Protein AF-A0A6P0MJL7-F1 (afdb_monomer)

Secondary structure (DSSP, 8-state):
--GGGGTHHHHHHHHHH----B--SSSTTTT--B-HHHHIIIIIHHHHHTT--HHHHHHHT---SSHHHHHHHHHHHHHHHTT-HHHHHHHHHHS-SSHHHHHHHHHHHHHHHH-GGGS-HHHHTT----SSSS-TTHHHHHHHHHHHHH-

Foldseek 3Di:
DDPCVLCVVVLVVQVVVDDAWDAQPDAQGRVDIGGLSVLLVPLLVVCVVVVHQLLRSLRNRQLADDDNNQVSSLSSLCSVPLVALVSSLVCLQPRGDNSVVNSVSNNVSSCVVPNPVRPPVVVVVVDQCDPDDPDGCPNVVVVVVVVVVPD

Structure (mmCIF, N/CA/C/O backbone):
data_AF-A0A6P0MJL7-F1
#
_entry.id   AF-A0A6P0MJL7-F1
#
loop_
_atom_site.group_PDB
_atom_site.id
_atom_site.type_symbol
_atom_site.label_atom_id
_atom_site.label_alt_id
_atom_site.label_comp_id
_atom_site.label_asym_id
_atom_site.label_entity_id
_atom_site.label_seq_id
_atom_site.pdbx_PDB_ins_code
_atom_site.Cartn_x
_atom_site.Cartn_y
_atom_site.Cartn_z
_atom_site.occupancy
_atom_site.B_iso_or_equiv
_atom_site.auth_seq_id
_atom_site.auth_comp_id
_atom_site.auth_asym_id
_atom_site.auth_atom_id
_atom_site.pdbx_PDB_model_num
ATOM 1 N N . MET A 1 1 ? 1.215 -19.809 8.909 1.00 47.00 1 MET A N 1
ATOM 2 C CA . MET A 1 1 ? 1.990 -18.592 9.209 1.00 47.00 1 MET A CA 1
ATOM 3 C C . MET A 1 1 ? 1.073 -17.719 10.040 1.00 47.00 1 MET A C 1
ATOM 5 O O . MET A 1 1 ? -0.082 -17.581 9.652 1.00 47.00 1 MET A O 1
ATOM 9 N N . ASP A 1 2 ? 1.505 -17.300 11.224 1.00 54.25 2 ASP A N 1
ATOM 10 C CA . ASP A 1 2 ? 0.685 -16.464 12.104 1.00 54.25 2 ASP A CA 1
ATOM 11 C C . ASP A 1 2 ? 0.497 -15.082 11.453 1.00 54.25 2 ASP A C 1
ATOM 13 O O . ASP A 1 2 ? 1.439 -14.535 10.881 1.00 54.25 2 ASP A O 1
ATOM 17 N N . ILE A 1 3 ? -0.717 -14.527 11.514 1.00 56.31 3 ILE A N 1
ATOM 18 C CA . ILE A 1 3 ? -1.054 -13.203 10.954 1.00 56.31 3 ILE A CA 1
ATOM 19 C C . ILE A 1 3 ? -0.141 -12.127 11.548 1.00 56.31 3 ILE A C 1
ATOM 21 O O . ILE A 1 3 ? 0.190 -11.153 10.870 1.00 56.31 3 ILE A O 1
ATOM 25 N N . SER A 1 4 ? 0.298 -12.338 12.793 1.00 54.41 4 SER A N 1
ATOM 26 C CA . SER A 1 4 ? 1.218 -11.452 13.495 1.00 54.41 4 SER A CA 1
ATOM 27 C C . SER A 1 4 ? 2.540 -11.247 12.743 1.00 54.41 4 SER A C 1
ATOM 29 O O . SER A 1 4 ? 3.054 -10.133 12.747 1.00 54.41 4 SER A O 1
ATOM 31 N N . GLU A 1 5 ? 3.064 -12.244 12.018 1.00 64.19 5 GLU A N 1
ATOM 32 C CA . GLU A 1 5 ? 4.369 -12.140 11.349 1.00 64.19 5 GLU A CA 1
ATOM 33 C C . GLU A 1 5 ? 4.347 -11.245 10.099 1.00 64.19 5 GLU A C 1
ATOM 35 O O . GLU A 1 5 ? 5.377 -10.685 9.728 1.00 64.19 5 GLU A O 1
ATOM 40 N N . HIS A 1 6 ? 3.192 -11.062 9.452 1.00 67.31 6 HIS A N 1
ATOM 41 C CA . HIS A 1 6 ? 3.112 -10.419 8.131 1.00 67.31 6 HIS A CA 1
ATOM 42 C C . HIS A 1 6 ? 3.389 -8.907 8.132 1.00 67.31 6 HIS A C 1
ATOM 44 O O . HIS A 1 6 ? 3.780 -8.350 7.109 1.00 67.31 6 HIS A O 1
ATOM 50 N N . TYR A 1 7 ? 3.205 -8.238 9.268 1.00 71.38 7 TYR A N 1
ATOM 51 C CA . TYR A 1 7 ? 3.500 -6.810 9.447 1.00 71.38 7 TYR A CA 1
ATOM 52 C C . TYR A 1 7 ? 4.049 -6.516 10.854 1.00 71.38 7 TYR A C 1
ATOM 54 O O . TYR A 1 7 ? 4.139 -5.351 11.243 1.00 71.38 7 TYR A O 1
ATOM 62 N N . ALA A 1 8 ? 4.477 -7.546 11.602 1.00 77.12 8 ALA A N 1
ATOM 63 C CA . ALA A 1 8 ? 5.145 -7.400 12.901 1.00 77.12 8 ALA A CA 1
ATOM 64 C C . ALA A 1 8 ? 6.287 -6.385 12.839 1.00 77.12 8 ALA A C 1
ATOM 66 O O . ALA A 1 8 ? 6.384 -5.520 13.703 1.00 77.12 8 ALA A O 1
ATOM 67 N N . MET A 1 9 ? 7.116 -6.451 11.792 1.00 83.88 9 MET A N 1
ATOM 68 C CA . MET A 1 9 ? 8.236 -5.526 11.623 1.00 83.88 9 MET A CA 1
ATOM 69 C C . MET A 1 9 ? 7.767 -4.072 11.497 1.00 83.88 9 MET A C 1
ATOM 71 O O . MET A 1 9 ? 8.332 -3.189 12.138 1.00 83.88 9 MET A O 1
ATOM 75 N N . TYR A 1 10 ? 6.701 -3.826 10.725 1.00 87.88 10 TYR A N 1
ATOM 76 C CA . TYR A 1 10 ? 6.114 -2.492 10.609 1.0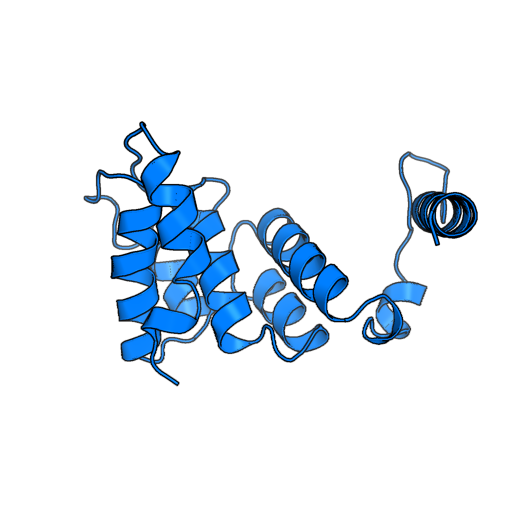0 87.88 10 TYR A CA 1
ATOM 77 C C . TYR A 1 10 ? 5.638 -1.986 11.976 1.00 87.88 10 TYR A C 1
ATOM 79 O O . TYR A 1 10 ? 5.972 -0.869 12.355 1.00 87.88 10 TYR A O 1
ATOM 87 N N . ILE A 1 11 ? 4.919 -2.814 12.743 1.00 88.38 11 ILE A N 1
ATOM 88 C CA . ILE A 1 11 ? 4.416 -2.428 14.069 1.00 88.38 11 ILE A CA 1
ATOM 89 C C . ILE A 1 11 ? 5.555 -2.142 15.037 1.00 88.38 11 ILE A C 1
ATOM 91 O O . ILE A 1 11 ? 5.510 -1.120 15.716 1.00 88.38 11 ILE A O 1
ATOM 95 N N . THR A 1 12 ? 6.563 -3.012 15.100 1.00 88.81 12 THR A N 1
ATOM 96 C CA . THR A 1 12 ? 7.708 -2.839 15.999 1.00 88.81 12 THR A CA 1
ATOM 97 C C . THR A 1 12 ? 8.416 -1.515 15.729 1.00 88.81 12 THR A C 1
ATOM 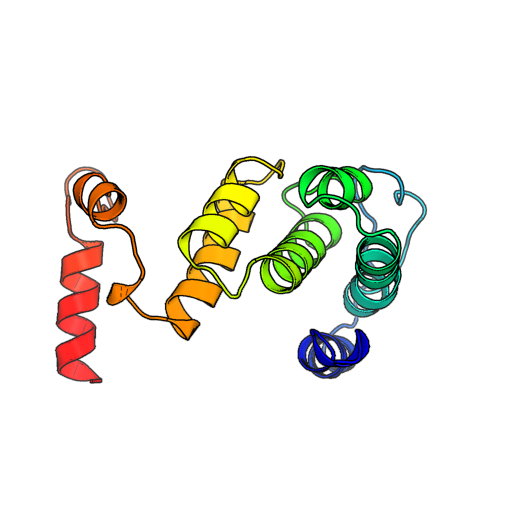99 O O . THR A 1 12 ? 8.623 -0.744 16.658 1.00 88.81 12 THR A O 1
ATOM 102 N N . VAL A 1 13 ? 8.707 -1.207 14.461 1.00 89.25 13 VAL A N 1
ATOM 103 C CA . VAL A 1 13 ? 9.406 0.032 14.090 1.00 89.25 13 VAL A CA 1
ATOM 104 C C . VAL A 1 13 ? 8.510 1.260 14.275 1.00 89.25 13 VAL A C 1
ATOM 106 O O . VAL A 1 13 ? 8.917 2.237 14.900 1.00 89.25 13 VAL A O 1
ATOM 109 N N . ALA A 1 14 ? 7.278 1.233 13.762 1.00 91.38 14 ALA A N 1
ATOM 110 C CA . ALA A 1 14 ? 6.386 2.391 13.803 1.00 91.38 14 ALA A CA 1
ATOM 111 C C . ALA A 1 14 ? 5.994 2.765 15.238 1.00 91.38 14 ALA A C 1
ATOM 113 O O . ALA A 1 14 ? 5.944 3.946 15.570 1.00 91.38 14 ALA A O 1
ATOM 114 N N . LYS A 1 15 ? 5.776 1.775 16.110 1.00 91.94 15 LYS A N 1
ATOM 115 C CA . LYS A 1 15 ? 5.399 2.006 17.509 1.00 91.94 15 LYS A CA 1
ATOM 116 C C . LYS A 1 15 ? 6.447 2.791 18.297 1.00 91.94 15 LYS A C 1
ATOM 118 O O . LYS A 1 15 ? 6.073 3.541 19.192 1.00 91.94 15 LYS A O 1
ATOM 123 N N . GLU A 1 16 ? 7.728 2.614 17.991 1.00 91.50 16 GLU A N 1
ATOM 124 C CA . GLU A 1 16 ? 8.816 3.327 18.671 1.00 91.50 16 GLU A CA 1
ATOM 125 C C . GLU A 1 16 ? 8.999 4.760 18.157 1.00 91.50 16 GLU A C 1
ATOM 127 O O . GLU A 1 16 ? 9.467 5.625 18.895 1.00 91.50 16 GLU A O 1
ATOM 132 N N . LEU A 1 17 ? 8.620 5.019 16.903 1.00 90.69 17 LEU A N 1
ATOM 133 C CA . LEU A 1 17 ? 8.850 6.300 16.230 1.00 90.69 17 LEU A CA 1
ATOM 134 C C . LEU A 1 17 ? 7.636 7.235 16.269 1.00 90.69 17 LEU A C 1
ATOM 136 O O . LEU A 1 17 ? 7.785 8.452 16.160 1.00 90.69 17 LEU A O 1
ATOM 140 N N . GLU A 1 18 ? 6.430 6.684 16.371 1.00 92.44 18 GLU A N 1
ATOM 141 C CA . GLU A 1 18 ? 5.196 7.438 16.201 1.00 92.44 18 GLU A CA 1
ATOM 142 C C . GLU A 1 18 ? 4.743 8.126 17.497 1.00 92.44 18 GLU A C 1
ATOM 144 O O . GLU A 1 18 ? 4.429 7.480 18.495 1.00 92.44 18 GLU A O 1
ATOM 149 N N . THR A 1 19 ? 4.656 9.458 17.460 1.00 89.50 19 THR A N 1
ATOM 150 C CA . THR A 1 19 ? 4.300 10.299 18.618 1.00 89.50 19 THR A CA 1
ATOM 151 C C . THR A 1 19 ? 2.963 11.028 18.479 1.00 89.50 19 THR A C 1
ATOM 153 O O . THR A 1 19 ? 2.476 11.607 19.449 1.00 89.50 19 THR A O 1
ATOM 156 N N . ASN A 1 20 ? 2.361 11.013 17.288 1.00 91.94 20 ASN A N 1
ATOM 157 C CA . ASN A 1 20 ? 1.160 11.781 16.968 1.00 91.94 20 ASN A CA 1
ATOM 158 C C . ASN A 1 20 ? -0.117 10.936 17.048 1.00 91.94 20 ASN A C 1
ATOM 160 O O . ASN A 1 20 ? -0.087 9.707 16.988 1.00 91.94 20 ASN A O 1
ATOM 164 N N . LEU A 1 21 ? -1.253 11.630 17.137 1.00 94.06 21 LEU A N 1
ATOM 165 C CA . LEU A 1 21 ? -2.586 11.046 17.027 1.00 94.06 21 LEU A CA 1
ATOM 166 C C . LEU A 1 21 ? -3.223 11.479 15.708 1.00 94.06 21 LEU A C 1
ATOM 168 O O . LEU A 1 21 ? -3.124 12.639 15.305 1.00 94.06 21 LEU A O 1
ATOM 172 N N . TYR A 1 22 ? -3.892 10.537 15.058 1.00 94.56 22 TYR A N 1
ATOM 173 C CA . TYR A 1 22 ? -4.498 10.712 13.747 1.00 94.56 22 TYR A CA 1
ATOM 174 C C . TYR A 1 22 ? -5.966 10.291 13.791 1.00 94.56 22 TYR A C 1
ATOM 176 O O . TYR A 1 22 ? -6.360 9.465 14.619 1.00 94.56 22 TYR A O 1
ATOM 184 N N . ARG A 1 23 ? -6.769 10.843 12.876 1.00 94.69 23 ARG A N 1
ATOM 185 C CA . ARG A 1 23 ? -8.188 10.504 12.706 1.00 94.69 23 ARG A CA 1
ATOM 186 C C . ARG A 1 23 ? -8.489 10.270 11.222 1.00 94.69 23 ARG A C 1
ATOM 188 O O . ARG A 1 23 ? -8.135 11.140 10.422 1.00 94.69 23 ARG A O 1
ATOM 195 N N . PRO A 1 24 ? -9.089 9.132 10.821 1.00 92.50 24 PRO A N 1
ATOM 196 C CA . PRO A 1 24 ? -9.478 8.905 9.431 1.00 92.50 24 PRO A CA 1
ATOM 197 C C . PRO A 1 24 ? -10.470 9.973 8.973 1.00 92.50 24 PRO A C 1
ATOM 199 O O . PRO A 1 24 ? -11.307 10.421 9.757 1.00 92.50 24 PRO A O 1
ATOM 202 N N . ARG A 1 25 ? -10.412 10.371 7.700 1.00 94.94 25 ARG A N 1
ATOM 203 C CA . ARG A 1 25 ? -11.313 11.404 7.159 1.00 94.94 25 ARG A CA 1
ATOM 204 C C . ARG A 1 25 ? -12.569 10.812 6.520 1.00 94.94 25 ARG A C 1
ATOM 206 O O . ARG A 1 25 ? -13.448 11.560 6.104 1.00 94.94 25 ARG A O 1
ATOM 213 N N . GLY A 1 26 ? -12.658 9.487 6.433 1.00 93.81 26 GLY A N 1
ATOM 214 C CA . GLY A 1 26 ? -13.809 8.770 5.900 1.00 93.81 26 GLY A CA 1
ATOM 215 C C . GLY A 1 26 ? -13.769 7.278 6.220 1.00 93.81 26 GLY A C 1
ATOM 216 O O . GLY A 1 26 ? -12.897 6.804 6.951 1.00 93.81 26 GLY A O 1
ATOM 217 N N . GLY A 1 27 ? -14.700 6.537 5.617 1.00 95.00 27 GLY A N 1
ATOM 218 C CA . GLY A 1 27 ? -14.883 5.109 5.875 1.00 95.00 27 GLY A CA 1
ATOM 219 C C . GLY A 1 27 ? -15.653 4.853 7.171 1.00 95.00 27 GLY A C 1
ATOM 220 O O . GLY A 1 27 ? -16.316 5.740 7.703 1.00 95.00 27 GLY A O 1
ATOM 221 N N . ASP A 1 28 ? -15.542 3.636 7.686 1.00 97.50 28 ASP A N 1
ATOM 222 C CA . ASP A 1 28 ? -16.318 3.141 8.825 1.00 97.50 28 ASP A CA 1
ATOM 223 C C . ASP A 1 28 ? -15.686 3.499 10.182 1.00 97.50 28 ASP A C 1
ATOM 225 O O . ASP A 1 28 ? -16.271 3.259 11.238 1.00 97.50 28 ASP A O 1
ATOM 229 N N . PHE A 1 29 ? -14.464 4.042 10.178 1.00 96.25 29 PHE A N 1
ATOM 230 C CA . PHE A 1 29 ? -13.650 4.248 11.380 1.00 96.25 29 PHE A CA 1
ATOM 231 C C . PHE A 1 29 ? -13.403 5.726 11.711 1.00 96.25 29 PHE A C 1
ATOM 233 O O . PHE A 1 29 ? -12.387 6.045 12.324 1.00 96.25 2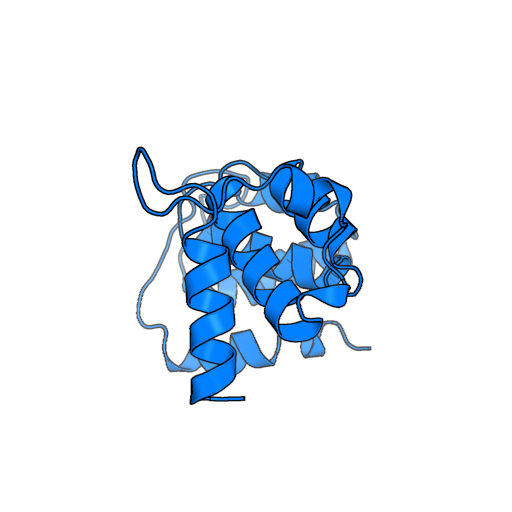9 PHE A O 1
ATOM 240 N N . THR A 1 30 ? -14.308 6.635 11.340 1.00 94.75 30 THR A N 1
ATOM 241 C CA . THR A 1 30 ? -14.169 8.087 11.598 1.00 94.75 30 THR A CA 1
ATOM 242 C C . THR A 1 30 ? -14.072 8.445 13.082 1.00 94.75 30 THR A C 1
ATOM 244 O O . THR A 1 30 ? -13.484 9.463 13.431 1.00 94.75 30 THR A O 1
ATOM 247 N N . GLU A 1 31 ? -14.592 7.585 13.960 1.00 95.94 31 GLU A N 1
ATOM 248 C CA . GLU A 1 31 ? -14.509 7.742 15.419 1.00 95.94 31 GLU A CA 1
ATOM 249 C C . GLU A 1 31 ? -13.150 7.326 16.004 1.00 95.94 31 GLU A C 1
ATOM 251 O O . GLU A 1 31 ? -12.908 7.480 17.201 1.00 95.94 31 GLU A O 1
ATOM 256 N N . TYR A 1 32 ? -12.255 6.755 15.193 1.00 97.06 32 TYR A N 1
ATOM 257 C CA . TYR A 1 32 ? -10.924 6.388 15.652 1.00 97.06 32 TYR A CA 1
ATOM 258 C C . TYR A 1 32 ? -10.058 7.628 15.890 1.00 97.06 32 TYR A C 1
ATOM 260 O O . TYR A 1 32 ? -9.934 8.494 15.025 1.00 97.06 32 TYR A O 1
ATOM 268 N N . GLU A 1 33 ? -9.362 7.636 17.023 1.00 96.75 33 GLU A N 1
ATOM 269 C CA . GLU A 1 33 ? -8.261 8.547 17.306 1.00 96.75 33 GLU A CA 1
ATOM 270 C C . GLU A 1 33 ? -7.098 7.766 17.914 1.00 96.75 33 GLU A C 1
ATOM 272 O O . GLU A 1 33 ? -7.251 7.061 18.916 1.00 96.75 33 GLU A O 1
ATOM 277 N N . GLY A 1 34 ? -5.926 7.863 17.294 1.00 96.38 34 GLY A N 1
ATOM 278 C CA . GLY A 1 34 ? -4.773 7.096 17.740 1.00 96.38 34 GLY A CA 1
ATOM 279 C C . GLY A 1 34 ? -3.618 7.072 16.746 1.00 96.38 34 GLY A C 1
ATOM 280 O O . GLY A 1 34 ? -3.698 7.694 15.685 1.00 96.38 34 GLY A O 1
ATOM 281 N N . PRO A 1 35 ? -2.539 6.358 17.094 1.00 96.50 35 PRO A N 1
ATOM 282 C CA . PRO A 1 35 ? -1.402 6.167 16.210 1.00 96.50 35 PRO A CA 1
ATOM 283 C C . PRO A 1 35 ? -1.701 5.126 15.118 1.00 96.50 35 PRO A C 1
ATOM 285 O O . PRO A 1 35 ? -2.377 4.119 15.345 1.00 96.50 35 PRO A O 1
ATOM 288 N N . ILE A 1 36 ? -1.138 5.324 13.934 1.00 95.31 36 ILE A N 1
ATOM 289 C CA . ILE A 1 36 ? -1.260 4.472 12.751 1.00 95.31 36 ILE A CA 1
ATOM 290 C C . ILE A 1 36 ? -0.847 3.043 13.056 1.00 95.31 36 ILE A C 1
ATOM 292 O O . ILE A 1 36 ? -1.552 2.132 12.628 1.00 95.31 36 ILE A O 1
ATOM 296 N N . TRP A 1 37 ? 0.233 2.809 13.812 1.00 94.94 37 TRP A N 1
ATOM 297 C CA . TRP A 1 37 ? 0.644 1.435 14.126 1.00 94.94 37 TRP A CA 1
ATOM 298 C C . TRP A 1 37 ? -0.493 0.664 14.806 1.00 94.94 37 TRP A C 1
ATOM 300 O O . TRP A 1 37 ? -0.746 -0.498 14.489 1.00 94.94 37 TRP A O 1
ATOM 310 N N . LYS A 1 38 ? -1.244 1.316 15.701 1.00 95.00 38 LYS A N 1
ATOM 311 C CA . LYS A 1 38 ? -2.368 0.687 16.394 1.00 95.00 38 LYS A CA 1
ATOM 312 C C . LYS A 1 38 ? -3.542 0.492 15.443 1.00 95.00 38 LYS A C 1
ATOM 314 O O . LYS A 1 38 ? -4.153 -0.573 15.457 1.00 95.00 38 LYS A O 1
ATOM 319 N N . PHE A 1 39 ? -3.821 1.475 14.588 1.00 96.00 39 PHE A N 1
ATOM 320 C CA . PHE A 1 39 ? -4.853 1.348 13.561 1.00 96.00 39 PHE A CA 1
ATOM 321 C C . PHE A 1 39 ? -4.575 0.180 12.607 1.00 96.00 39 PHE A C 1
ATOM 323 O O . PHE A 1 39 ? -5.450 -0.653 12.392 1.00 96.00 39 PHE A O 1
ATOM 330 N N . VAL A 1 40 ? -3.349 0.070 12.091 1.00 95.31 40 VAL A N 1
ATOM 331 C CA . VAL A 1 40 ? -2.907 -1.044 11.243 1.00 95.31 40 VAL A CA 1
ATOM 332 C C . VAL A 1 40 ? -3.041 -2.355 12.006 1.00 95.31 40 VAL A C 1
ATOM 334 O O . VAL A 1 40 ? -3.719 -3.265 11.537 1.00 95.31 40 VAL A O 1
ATOM 337 N N . SER A 1 41 ? -2.484 -2.430 13.217 1.00 94.31 41 SER A N 1
ATOM 338 C CA . SER A 1 41 ? -2.550 -3.633 14.049 1.00 94.31 41 SER A CA 1
ATOM 339 C C . SER A 1 41 ? -3.982 -4.104 14.288 1.00 94.31 41 SER A C 1
ATOM 341 O O . SER A 1 41 ? -4.259 -5.292 14.202 1.00 94.31 41 SER A O 1
ATOM 343 N N . GLU A 1 42 ? -4.932 -3.209 14.538 1.00 94.69 42 GLU A N 1
ATOM 344 C CA . GLU A 1 42 ? -6.310 -3.611 14.819 1.00 94.69 42 GLU A CA 1
ATOM 345 C C . GLU A 1 42 ? -7.119 -3.850 13.541 1.00 94.69 42 GLU A C 1
ATOM 347 O O . GLU A 1 42 ? -7.733 -4.906 13.376 1.00 94.69 42 GLU A O 1
ATOM 352 N N . LYS A 1 43 ? -7.148 -2.875 12.629 1.00 96.31 43 LYS A N 1
ATOM 353 C CA . LYS A 1 43 ? -8.083 -2.866 11.496 1.00 96.31 43 LYS A CA 1
ATOM 354 C C . LYS A 1 43 ? -7.626 -3.767 10.359 1.00 96.31 43 LYS A C 1
ATOM 356 O O . LYS A 1 43 ? -8.458 -4.475 9.792 1.00 96.31 43 LYS A O 1
ATOM 361 N N . VAL A 1 44 ? -6.325 -3.825 10.074 1.00 95.88 44 VAL A N 1
ATOM 362 C CA . VAL A 1 44 ? -5.787 -4.726 9.041 1.00 95.88 44 VAL A CA 1
ATOM 363 C C . VAL A 1 44 ? -5.910 -6.181 9.495 1.00 95.88 44 VAL A C 1
ATOM 365 O O . VAL A 1 44 ? -6.354 -7.018 8.710 1.00 95.88 44 VAL A O 1
ATOM 368 N N . THR A 1 45 ? -5.649 -6.480 10.776 1.00 94.06 45 THR A N 1
ATOM 369 C CA . THR A 1 45 ? -5.910 -7.816 11.351 1.00 94.06 45 THR A CA 1
ATOM 370 C C . THR A 1 45 ? -7.364 -8.219 11.177 1.00 94.06 45 THR A C 1
ATOM 372 O O . THR A 1 45 ? -7.649 -9.310 10.689 1.00 94.06 45 THR A O 1
ATOM 375 N N . GLN A 1 46 ? -8.296 -7.337 11.549 1.00 95.50 46 GLN A N 1
ATOM 376 C CA . GLN A 1 46 ? -9.726 -7.615 11.438 1.00 95.50 46 GLN A CA 1
ATOM 377 C C . GLN A 1 46 ? -10.144 -7.850 9.983 1.00 95.50 46 GLN A C 1
ATOM 379 O O . GLN A 1 46 ? -10.874 -8.801 9.708 1.00 95.50 46 GLN A O 1
ATOM 384 N N . ALA A 1 47 ? -9.671 -7.024 9.047 1.00 97.00 47 ALA A N 1
ATOM 385 C CA . ALA A 1 47 ? -9.942 -7.199 7.623 1.00 97.00 47 ALA A CA 1
ATOM 386 C C . ALA A 1 47 ? -9.375 -8.523 7.086 1.00 97.00 47 ALA A C 1
ATOM 388 O O . ALA A 1 47 ? -10.022 -9.203 6.288 1.00 97.00 47 ALA A O 1
ATOM 389 N N . TYR A 1 48 ? -8.183 -8.921 7.538 1.00 94.75 48 TYR A N 1
ATOM 390 C CA . TYR A 1 48 ? -7.560 -10.182 7.143 1.00 94.75 48 TYR A CA 1
ATOM 391 C C . TYR A 1 48 ? -8.314 -11.392 7.705 1.00 94.75 48 TYR A C 1
ATOM 393 O O . TYR A 1 48 ? -8.642 -12.309 6.958 1.00 94.75 48 TYR A O 1
ATOM 401 N N . GLN A 1 49 ? -8.670 -11.367 8.993 1.00 94.69 49 GLN A N 1
ATOM 402 C CA . GLN A 1 49 ? -9.448 -12.425 9.650 1.00 94.69 49 GLN A CA 1
ATOM 403 C C . GLN A 1 49 ? -10.839 -12.599 9.033 1.00 94.69 49 GLN A C 1
ATOM 405 O O . GLN A 1 49 ? -11.326 -13.719 8.911 1.00 94.69 49 GLN A O 1
ATOM 410 N N . LYS A 1 50 ? -11.472 -11.498 8.613 1.00 96.94 50 LYS A N 1
ATOM 411 C CA . LYS A 1 50 ? -12.752 -11.515 7.889 1.00 96.94 50 LYS A CA 1
ATOM 412 C C . LYS A 1 50 ? -12.609 -11.877 6.407 1.00 96.94 50 LYS A C 1
ATOM 414 O O . LYS A 1 50 ? -13.618 -11.953 5.714 1.00 96.94 50 LYS A O 1
ATOM 419 N N . VAL A 1 51 ? -11.383 -12.090 5.923 1.00 96.25 51 VAL A N 1
ATOM 420 C CA . VAL A 1 51 ? -11.072 -12.452 4.532 1.00 96.25 51 VAL A CA 1
ATOM 421 C C . VAL A 1 51 ? -11.650 -11.441 3.527 1.00 96.25 51 VAL A C 1
ATOM 423 O O . VAL A 1 51 ? -12.062 -11.803 2.427 1.00 96.25 51 VAL A O 1
ATOM 426 N N . LEU A 1 52 ? -11.672 -10.154 3.889 1.00 98.31 52 LEU A N 1
ATOM 427 C CA . LEU A 1 52 ? -12.215 -9.098 3.027 1.00 98.31 52 LEU A CA 1
ATOM 428 C C . LEU A 1 52 ? -11.448 -9.013 1.701 1.00 98.31 52 LEU A C 1
ATOM 430 O O . LEU A 1 52 ? -10.251 -9.289 1.649 1.00 98.31 52 LEU A O 1
ATOM 434 N N . SER A 1 53 ? -12.095 -8.631 0.601 1.00 98.50 53 SER A N 1
ATOM 435 C CA . SER A 1 53 ? -11.355 -8.232 -0.605 1.00 98.50 53 SER A CA 1
ATOM 436 C C . SER A 1 53 ? -10.512 -6.976 -0.329 1.00 98.50 53 SER A C 1
ATOM 438 O O . SER A 1 53 ? -10.747 -6.270 0.656 1.00 98.50 53 SER A O 1
ATOM 440 N N . VAL A 1 54 ? -9.522 -6.686 -1.185 1.00 98.56 54 VAL A N 1
ATOM 441 C CA . VAL A 1 54 ? -8.755 -5.429 -1.087 1.00 98.56 54 VAL A CA 1
ATOM 442 C C . VAL A 1 54 ? -9.707 -4.239 -1.144 1.00 98.56 54 VAL A C 1
ATOM 444 O O . VAL A 1 54 ? -9.637 -3.383 -0.272 1.00 98.56 54 VAL A O 1
ATOM 447 N N . GLU A 1 55 ? -10.653 -4.250 -2.083 1.00 98.56 55 GLU A N 1
ATOM 448 C CA . GLU A 1 55 ? -11.674 -3.210 -2.228 1.00 98.56 55 GLU A CA 1
ATOM 449 C C . GLU A 1 55 ? -12.506 -3.028 -0.950 1.00 98.56 55 GLU A C 1
ATOM 451 O O . GLU A 1 55 ? -12.667 -1.911 -0.462 1.00 98.56 55 GLU A O 1
ATOM 456 N N . GLN A 1 56 ? -13.015 -4.117 -0.364 1.00 98.62 56 GLN A N 1
ATOM 457 C CA . GLN A 1 56 ? -13.818 -4.058 0.861 1.00 98.62 56 GLN A CA 1
ATOM 458 C C . GLN A 1 56 ? -13.018 -3.484 2.035 1.00 98.62 56 GLN A C 1
ATOM 460 O O . GLN A 1 56 ? -13.510 -2.616 2.756 1.00 98.62 56 GLN A O 1
ATOM 465 N N . ALA A 1 57 ? -11.782 -3.950 2.221 1.00 98.44 57 ALA A N 1
ATOM 466 C CA . ALA A 1 57 ? -10.913 -3.471 3.286 1.00 98.44 57 ALA A CA 1
ATOM 467 C C . ALA A 1 57 ? -10.544 -1.991 3.084 1.00 98.44 57 ALA A C 1
ATOM 469 O O . ALA A 1 57 ? -10.738 -1.180 3.987 1.00 98.44 57 ALA A O 1
ATOM 470 N N . CYS A 1 58 ? -10.106 -1.618 1.880 1.00 98.31 58 CYS A N 1
ATOM 471 C CA . CYS A 1 58 ? -9.686 -0.258 1.547 1.00 98.31 58 CYS A CA 1
ATOM 472 C C . CYS A 1 58 ? -10.836 0.751 1.639 1.00 98.31 58 CYS A C 1
ATOM 474 O O . CYS A 1 58 ? -10.646 1.857 2.144 1.00 98.31 58 CYS A O 1
ATOM 476 N N . ASN A 1 59 ? -12.053 0.354 1.255 1.00 98.06 59 ASN A N 1
ATOM 477 C CA . ASN A 1 59 ? -13.242 1.182 1.443 1.00 98.06 59 ASN A CA 1
ATOM 478 C C . ASN A 1 59 ? -13.589 1.392 2.927 1.00 98.06 59 ASN A C 1
ATOM 480 O O . ASN A 1 59 ? -13.999 2.496 3.288 1.00 98.06 59 ASN A O 1
ATOM 484 N N . SER A 1 60 ? -13.362 0.397 3.797 1.00 98.19 60 SER A N 1
ATOM 485 C CA . SER A 1 60 ? -13.662 0.520 5.236 1.00 98.19 60 SER A CA 1
ATOM 486 C C . SER A 1 60 ? -12.829 1.596 5.948 1.00 98.19 60 SER A C 1
ATOM 488 O O . SER A 1 60 ? -13.292 2.191 6.916 1.00 98.19 60 SER A O 1
ATOM 490 N N . TRP A 1 61 ? -11.631 1.921 5.449 1.00 97.62 61 TRP A N 1
ATOM 491 C CA . TRP A 1 61 ? -10.804 3.044 5.921 1.00 97.62 61 TRP A CA 1
ATOM 492 C C . TRP A 1 61 ? -10.577 4.107 4.837 1.00 97.62 61 TRP A C 1
ATOM 494 O O . TRP A 1 61 ? -9.573 4.813 4.853 1.00 97.62 61 TRP A O 1
ATOM 504 N N . TYR A 1 62 ? -11.508 4.227 3.888 1.00 97.62 62 TYR A N 1
ATOM 505 C CA . TYR A 1 62 ? -11.559 5.218 2.804 1.00 97.62 62 TYR A CA 1
ATOM 506 C C . TYR A 1 62 ? -10.468 5.138 1.723 1.00 97.62 62 TYR A C 1
ATOM 508 O O . TYR A 1 62 ? -10.775 5.399 0.563 1.00 97.62 62 TYR A O 1
ATOM 516 N N . SER A 1 63 ? -9.233 4.741 2.037 1.00 97.25 63 SER A N 1
ATOM 517 C CA . SER A 1 63 ? -8.098 4.637 1.095 1.00 97.25 63 SER A CA 1
ATOM 518 C C . SER A 1 63 ? -7.792 5.914 0.293 1.00 97.25 63 SER A C 1
ATOM 520 O O . SER A 1 63 ? -7.382 5.839 -0.862 1.00 97.25 63 SER A O 1
ATOM 522 N N . GLY A 1 64 ? -8.033 7.091 0.878 1.00 96.75 64 GLY A N 1
ATOM 523 C CA . GLY A 1 64 ? -7.695 8.387 0.291 1.00 96.75 64 GLY A CA 1
ATOM 524 C C . GLY A 1 64 ? -6.272 8.858 0.622 1.00 96.75 64 GLY A C 1
ATOM 525 O O . GLY A 1 64 ? -5.499 8.158 1.274 1.00 96.75 64 GLY A O 1
ATOM 526 N N . ALA A 1 65 ? -5.950 10.087 0.201 1.00 95.25 65 ALA A N 1
ATOM 527 C CA . ALA A 1 65 ? -4.637 10.723 0.369 1.00 95.25 65 ALA A CA 1
ATOM 528 C C . ALA A 1 65 ? -4.385 11.206 1.807 1.00 95.25 65 ALA A C 1
ATOM 530 O O . ALA A 1 65 ? -4.358 12.410 2.084 1.00 95.25 65 ALA A O 1
ATOM 531 N N . TYR A 1 66 ? -4.345 10.269 2.753 1.00 96.69 66 TYR A N 1
ATOM 532 C CA . TYR A 1 66 ? -4.028 1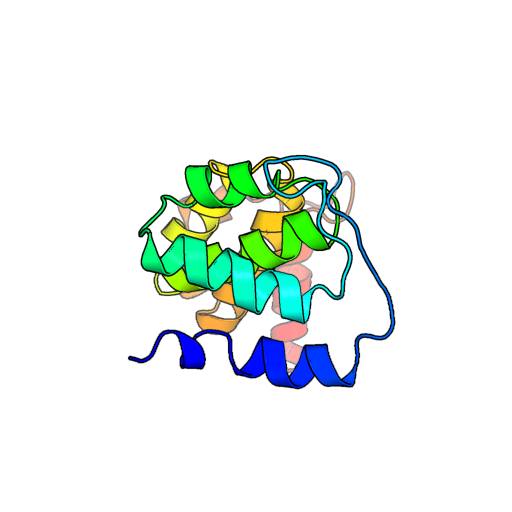0.508 4.157 1.00 96.69 66 TYR A CA 1
ATOM 533 C C . TYR A 1 66 ? -3.486 9.258 4.817 1.00 96.69 66 TYR A C 1
ATOM 535 O O . TYR A 1 66 ? -3.864 8.138 4.510 1.00 96.69 66 TYR A O 1
ATOM 543 N N . LEU A 1 67 ? -2.618 9.470 5.794 1.00 94.25 67 LEU A N 1
ATOM 544 C CA . LEU A 1 67 ? -1.759 8.442 6.351 1.00 94.25 67 LEU A CA 1
ATOM 545 C C . LEU A 1 67 ? -2.519 7.225 6.919 1.00 94.25 67 LEU A C 1
ATOM 547 O O . LEU A 1 67 ? -2.142 6.091 6.624 1.00 94.25 67 LEU A O 1
ATOM 551 N N . LEU A 1 68 ? -3.625 7.443 7.647 1.00 96.00 68 LEU A N 1
ATOM 552 C CA . LEU A 1 68 ? -4.494 6.365 8.162 1.00 96.00 68 LEU A CA 1
ATOM 553 C C . LEU A 1 68 ? -5.330 5.653 7.089 1.00 96.00 68 LEU A C 1
ATOM 555 O O . LEU A 1 68 ? -5.978 4.657 7.383 1.00 96.00 68 LEU A O 1
ATOM 559 N N . GLU A 1 69 ? -5.334 6.156 5.863 1.00 97.44 69 GLU A N 1
ATOM 560 C CA . GLU A 1 69 ? -6.113 5.625 4.747 1.00 97.44 69 GLU A CA 1
ATOM 561 C C . GLU A 1 69 ? -5.170 4.925 3.746 1.00 97.44 69 GLU A C 1
ATOM 563 O O . GLU A 1 69 ? -5.469 3.839 3.249 1.00 97.44 69 GLU A O 1
ATOM 568 N N . THR A 1 70 ? -3.979 5.487 3.518 1.00 98.00 70 THR A N 1
ATOM 569 C CA . THR A 1 70 ? -2.939 4.967 2.618 1.00 98.00 70 THR A CA 1
ATOM 570 C C . THR A 1 70 ? -2.181 3.781 3.223 1.00 98.00 70 THR A C 1
ATOM 572 O O . THR A 1 70 ? -2.101 2.720 2.606 1.00 98.00 70 THR A O 1
ATOM 575 N N . VAL A 1 71 ? -1.624 3.924 4.432 1.00 97.12 71 VAL A N 1
ATOM 576 C CA . VAL A 1 71 ? -0.736 2.909 5.031 1.00 97.12 71 VAL A CA 1
ATOM 577 C C . VAL A 1 71 ? -1.420 1.553 5.240 1.00 97.12 71 VAL A C 1
ATOM 579 O O . VAL A 1 71 ? -0.856 0.552 4.793 1.00 97.12 71 VAL A O 1
ATOM 582 N N . PRO A 1 72 ? -2.620 1.458 5.853 1.00 97.38 72 PRO A N 1
ATOM 583 C CA . PRO A 1 72 ? -3.286 0.163 5.989 1.00 97.38 72 PRO A CA 1
ATOM 584 C C . PRO A 1 72 ? -3.637 -0.460 4.632 1.00 97.38 72 PRO A C 1
ATOM 586 O O . PRO A 1 72 ? -3.554 -1.680 4.507 1.00 97.38 72 PRO A O 1
ATOM 589 N N . SER A 1 73 ? -3.942 0.346 3.606 1.00 98.38 73 SER A N 1
ATOM 590 C CA . SER A 1 73 ? -4.179 -0.146 2.240 1.00 98.38 73 SER A CA 1
ATOM 591 C C . SER A 1 73 ? -2.927 -0.807 1.659 1.00 98.38 73 SER A C 1
ATOM 593 O O . SER A 1 73 ? -2.984 -1.955 1.224 1.00 98.38 73 SER A O 1
ATOM 595 N N . VAL A 1 74 ? -1.777 -0.124 1.722 1.00 98.25 74 VAL A N 1
ATOM 596 C CA . VAL A 1 74 ? -0.484 -0.652 1.249 1.00 98.25 74 VAL A CA 1
ATOM 597 C C . VAL A 1 74 ? -0.137 -1.960 1.958 1.00 98.25 74 VAL A C 1
ATOM 599 O O . VAL A 1 74 ? 0.158 -2.957 1.298 1.00 98.25 74 VAL A O 1
ATOM 602 N N . ILE A 1 75 ? -0.203 -1.979 3.294 1.00 97.19 75 ILE A N 1
ATOM 603 C CA . ILE A 1 75 ? 0.113 -3.176 4.082 1.00 97.19 75 ILE A CA 1
ATOM 604 C C . ILE A 1 75 ? -0.830 -4.323 3.708 1.00 97.19 75 ILE A C 1
ATOM 606 O O . ILE A 1 75 ? -0.364 -5.426 3.432 1.00 97.19 75 ILE A O 1
ATOM 610 N N . TYR A 1 76 ? -2.139 -4.074 3.623 1.00 97.69 76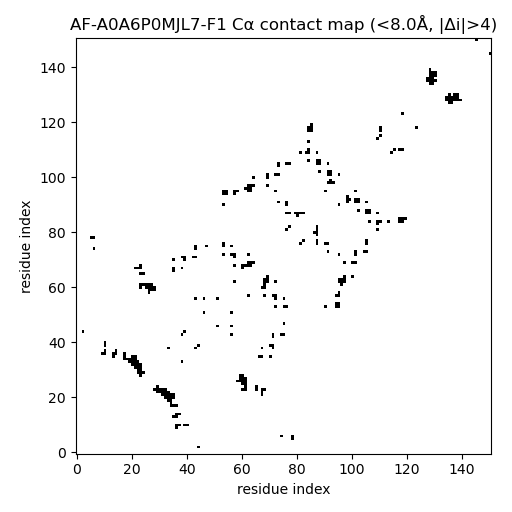 TYR A N 1
ATOM 611 C CA . TYR A 1 76 ? -3.112 -5.118 3.308 1.00 97.69 76 TYR A CA 1
ATOM 612 C C . TYR A 1 76 ? -2.927 -5.706 1.901 1.00 97.69 76 TYR A C 1
ATOM 614 O O . TYR A 1 76 ? -3.005 -6.924 1.721 1.00 97.69 76 TYR A O 1
ATOM 622 N N . ILE A 1 77 ? -2.625 -4.862 0.908 1.00 98.25 77 ILE A N 1
ATOM 623 C CA . ILE A 1 77 ? -2.331 -5.302 -0.462 1.00 98.25 77 ILE A CA 1
ATOM 624 C C . ILE A 1 77 ? -1.081 -6.180 -0.483 1.00 98.25 77 ILE A C 1
ATOM 626 O O . ILE A 1 77 ? -1.117 -7.273 -1.050 1.00 98.25 77 ILE A O 1
ATOM 630 N N . LEU A 1 78 ? 0.008 -5.751 0.162 1.00 96.75 78 LEU A N 1
ATOM 631 C CA . LEU A 1 78 ? 1.248 -6.528 0.219 1.00 96.75 78 LEU A CA 1
ATOM 632 C C . LEU A 1 78 ? 1.051 -7.861 0.953 1.00 96.75 78 LEU A C 1
ATOM 634 O O . LEU A 1 78 ? 1.565 -8.882 0.507 1.00 96.75 78 LEU A O 1
ATOM 638 N N . MET A 1 79 ? 0.244 -7.890 2.015 1.00 94.62 79 MET A N 1
ATOM 639 C CA . MET A 1 79 ? -0.096 -9.132 2.716 1.00 94.62 79 MET A CA 1
ATOM 640 C C . MET A 1 79 ? -0.835 -10.135 1.824 1.00 94.62 79 MET A C 1
ATOM 642 O O . MET A 1 79 ? -0.558 -11.330 1.892 1.00 94.62 79 MET A O 1
ATOM 646 N N . LYS A 1 80 ? -1.796 -9.679 1.010 1.00 95.69 80 LYS A N 1
ATOM 647 C CA . LYS A 1 80 ? -2.595 -10.577 0.160 1.00 95.69 80 LYS A CA 1
ATOM 648 C C . LYS A 1 80 ? -1.921 -10.941 -1.156 1.00 95.69 80 LYS A C 1
ATOM 650 O O . LYS A 1 80 ? -2.067 -12.066 -1.626 1.00 95.69 80 LYS A O 1
ATOM 655 N N . HIS A 1 81 ? -1.236 -9.983 -1.764 1.00 96.81 81 HIS A N 1
ATOM 656 C CA . HIS A 1 81 ? -0.812 -10.058 -3.158 1.00 96.81 81 HIS A CA 1
ATOM 657 C C . HIS A 1 81 ? 0.670 -9.762 -3.349 1.00 96.81 81 HIS A C 1
ATOM 659 O O . HIS A 1 81 ? 1.159 -9.907 -4.462 1.00 96.81 81 HIS A O 1
ATOM 665 N N . GLY A 1 82 ? 1.411 -9.420 -2.290 1.00 95.25 82 GLY A N 1
ATOM 666 C CA . GLY A 1 82 ? 2.834 -9.095 -2.371 1.00 95.25 82 GLY A CA 1
ATOM 667 C C . GLY A 1 82 ? 3.677 -10.201 -2.997 1.00 95.25 82 GLY A C 1
ATOM 668 O O . GLY A 1 82 ? 4.684 -9.877 -3.594 1.00 95.25 82 GLY A O 1
ATOM 669 N N . GLY A 1 83 ? 3.226 -11.463 -2.955 1.00 94.75 83 GLY A N 1
ATOM 670 C CA . GLY A 1 83 ? 3.830 -12.608 -3.649 1.00 94.75 83 GLY A CA 1
ATOM 671 C C . GLY A 1 83 ? 3.764 -12.578 -5.186 1.00 94.75 83 GLY A C 1
ATOM 672 O O . GLY A 1 83 ? 4.366 -13.430 -5.836 1.00 94.75 83 GLY A O 1
ATOM 673 N N . ASN A 1 84 ? 3.004 -11.652 -5.774 1.00 96.12 84 ASN A N 1
ATOM 674 C CA . ASN A 1 84 ? 2.787 -11.529 -7.211 1.00 96.12 84 ASN A CA 1
ATOM 675 C C . ASN A 1 84 ? 2.838 -10.048 -7.617 1.00 96.12 84 ASN A C 1
ATOM 677 O O . ASN A 1 84 ? 1.930 -9.277 -7.312 1.00 96.12 84 ASN A O 1
ATOM 681 N N . PHE A 1 85 ? 3.903 -9.674 -8.333 1.00 96.81 85 PHE A N 1
ATOM 682 C CA . PHE A 1 85 ? 4.170 -8.296 -8.752 1.00 96.81 85 PHE A CA 1
ATOM 683 C C . PHE A 1 85 ? 2.983 -7.657 -9.486 1.00 96.81 85 PHE A C 1
ATOM 685 O O . PHE A 1 85 ? 2.558 -6.551 -9.151 1.00 96.81 85 PHE A O 1
ATOM 692 N N . GLU A 1 86 ? 2.450 -8.357 -10.490 1.00 97.56 86 GLU A N 1
ATOM 693 C CA . GLU A 1 86 ? 1.391 -7.827 -11.343 1.00 97.56 86 GLU A CA 1
ATOM 694 C C . GLU A 1 86 ? 0.083 -7.687 -10.562 1.00 97.56 86 GLU A C 1
ATOM 696 O O . GLU A 1 86 ? -0.528 -6.619 -10.569 1.00 97.56 86 GLU A O 1
ATOM 701 N N . GLU A 1 87 ? -0.312 -8.734 -9.836 1.00 98.31 87 GLU A N 1
ATOM 702 C CA . GLU A 1 87 ? -1.557 -8.742 -9.070 1.00 98.31 87 GLU A CA 1
ATOM 703 C C . GLU A 1 87 ? -1.549 -7.670 -7.972 1.00 98.31 87 GLU A C 1
ATOM 705 O O . GLU A 1 87 ? -2.539 -6.961 -7.810 1.00 98.31 87 GLU A O 1
ATOM 710 N N . ALA A 1 88 ? -0.437 -7.487 -7.249 1.00 98.44 88 ALA A N 1
ATOM 711 C CA . ALA A 1 88 ? -0.334 -6.462 -6.209 1.00 98.44 88 ALA A CA 1
ATOM 712 C C . ALA A 1 88 ? -0.605 -5.053 -6.754 1.00 98.44 88 ALA A C 1
ATOM 714 O O . ALA A 1 88 ? -1.378 -4.295 -6.164 1.00 98.44 88 ALA A O 1
ATOM 715 N N . ILE A 1 89 ? -0.005 -4.711 -7.898 1.00 98.38 89 ILE A N 1
ATOM 716 C CA . ILE A 1 89 ? -0.186 -3.399 -8.529 1.00 98.38 89 ILE A CA 1
ATOM 717 C C . ILE A 1 89 ? -1.593 -3.269 -9.119 1.00 98.38 89 ILE A C 1
ATOM 719 O O . ILE A 1 89 ? -2.229 -2.234 -8.935 1.00 98.38 89 ILE A O 1
ATOM 723 N N . VAL A 1 90 ? -2.121 -4.311 -9.773 1.00 98.56 90 VAL A N 1
ATOM 724 C CA . VAL A 1 90 ? -3.492 -4.307 -10.315 1.00 98.56 90 VAL A CA 1
ATOM 725 C C . VAL A 1 90 ? -4.520 -4.056 -9.211 1.00 98.56 90 VAL A C 1
ATOM 727 O O . VAL A 1 90 ? -5.439 -3.262 -9.412 1.00 98.56 90 VAL A O 1
ATOM 730 N N . ARG A 1 91 ? -4.354 -4.680 -8.040 1.00 98.81 91 ARG A N 1
ATOM 731 C CA . ARG A 1 91 ? -5.221 -4.454 -6.874 1.00 98.81 91 ARG A CA 1
ATOM 732 C C . ARG A 1 91 ? -5.061 -3.050 -6.313 1.00 98.81 91 ARG A C 1
ATOM 734 O O . ARG A 1 91 ? -6.058 -2.395 -6.049 1.00 98.81 91 ARG A O 1
ATOM 741 N N . ALA A 1 92 ? -3.832 -2.553 -6.193 1.00 98.75 92 ALA A N 1
ATOM 742 C CA . ALA A 1 92 ? -3.596 -1.184 -5.743 1.00 98.75 92 ALA A CA 1
ATOM 743 C C . ALA A 1 92 ? -4.283 -0.144 -6.643 1.00 98.75 92 ALA A C 1
ATOM 745 O O . ALA A 1 92 ? -4.929 0.768 -6.136 1.00 98.75 92 ALA A O 1
ATOM 746 N N . VAL A 1 93 ? -4.192 -0.307 -7.966 1.00 98.50 93 VAL A N 1
ATOM 747 C CA . VAL A 1 93 ? -4.761 0.640 -8.937 1.00 98.50 93 VAL A CA 1
ATOM 748 C C . VAL A 1 93 ? -6.290 0.586 -8.979 1.00 98.50 93 VAL A C 1
ATOM 750 O O . VAL A 1 93 ? -6.936 1.632 -9.041 1.00 98.50 93 VAL A O 1
ATOM 753 N N . ASN A 1 94 ? -6.875 -0.615 -8.975 1.00 98.62 94 ASN A N 1
ATOM 754 C CA . ASN A 1 94 ? -8.313 -0.779 -9.205 1.00 98.62 94 ASN A CA 1
ATOM 755 C C . ASN A 1 94 ? -9.158 -0.730 -7.929 1.00 98.62 94 ASN A C 1
ATOM 757 O O . ASN A 1 94 ? -10.314 -0.322 -7.995 1.00 98.62 94 ASN A O 1
ATOM 761 N N . ASP A 1 95 ? -8.598 -1.127 -6.785 1.00 98.69 95 ASP A N 1
ATOM 762 C CA . ASP A 1 95 ? -9.385 -1.398 -5.578 1.00 98.69 95 ASP A CA 1
ATOM 763 C C . ASP A 1 95 ? -9.220 -0.301 -4.499 1.00 98.69 95 ASP A C 1
ATO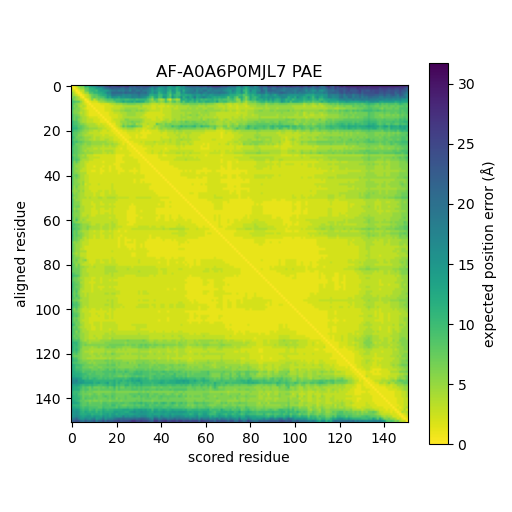M 765 O O . ASP A 1 95 ? -9.609 -0.501 -3.346 1.00 98.69 95 ASP A O 1
ATOM 769 N N . THR A 1 96 ? -8.632 0.857 -4.837 1.00 98.56 96 THR A N 1
ATOM 770 C CA . THR A 1 96 ? -8.374 1.967 -3.894 1.00 98.56 96 THR A CA 1
ATOM 771 C C . THR A 1 96 ? -8.771 3.336 -4.462 1.00 98.56 96 THR A C 1
ATOM 773 O O . THR A 1 96 ? -8.976 3.475 -5.668 1.00 98.56 96 THR A O 1
ATOM 776 N N . LYS A 1 97 ? -8.919 4.356 -3.598 1.00 97.31 97 LYS A N 1
ATOM 777 C CA . LYS A 1 97 ? -9.284 5.724 -4.024 1.00 97.31 97 LYS A CA 1
ATOM 778 C C . LYS A 1 9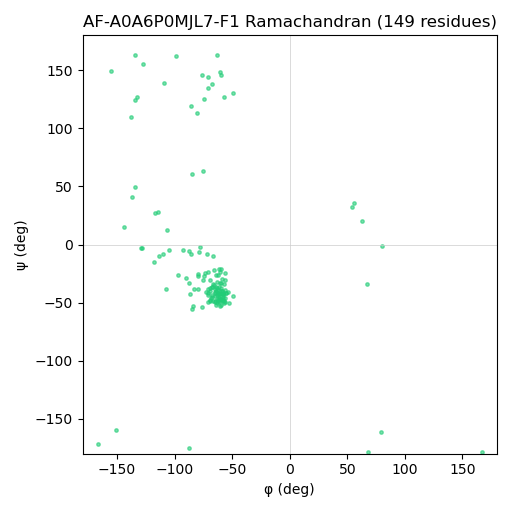7 ? -8.077 6.564 -4.449 1.00 97.31 97 LYS A C 1
ATOM 780 O O . LYS A 1 97 ? -8.074 7.090 -5.555 1.00 97.31 97 LYS A O 1
ATOM 785 N N . ASP A 1 98 ? -7.082 6.709 -3.578 1.00 98.00 98 ASP A N 1
ATOM 786 C CA . ASP A 1 98 ? -5.810 7.407 -3.838 1.00 98.00 98 ASP A CA 1
ATOM 787 C C . ASP A 1 98 ? -4.818 6.450 -4.508 1.00 98.00 98 ASP A C 1
ATOM 789 O O . ASP A 1 98 ? -3.795 6.035 -3.951 1.00 98.00 98 ASP A O 1
ATOM 793 N N . ASN A 1 99 ? -5.235 5.971 -5.676 1.00 98.00 99 ASN A N 1
ATOM 794 C CA . AS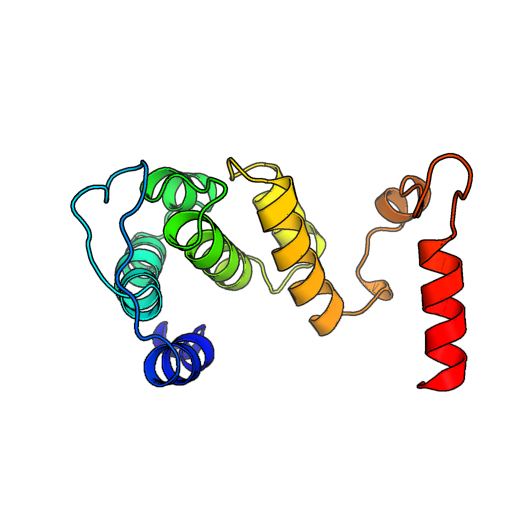N A 1 99 ? -4.669 4.787 -6.295 1.00 98.00 99 ASN A CA 1
ATOM 795 C C . ASN A 1 99 ? -3.290 5.015 -6.912 1.00 98.00 99 ASN A C 1
ATOM 797 O O . ASN A 1 99 ? -2.495 4.082 -6.953 1.00 98.00 99 ASN A O 1
ATOM 801 N N . ASP A 1 100 ? -2.966 6.233 -7.333 1.00 98.00 100 ASP A N 1
ATOM 802 C CA . ASP A 1 100 ? -1.647 6.614 -7.822 1.00 98.00 100 ASP A CA 1
ATOM 803 C C . ASP A 1 100 ? -0.608 6.552 -6.697 1.00 98.00 100 ASP A C 1
ATOM 805 O O . ASP A 1 100 ? 0.423 5.891 -6.846 1.00 98.00 100 ASP A O 1
ATOM 809 N N . THR A 1 101 ? -0.913 7.141 -5.539 1.00 98.12 101 THR A N 1
ATOM 810 C CA . THR A 1 101 ? -0.049 7.103 -4.354 1.00 98.12 101 THR A CA 1
ATOM 811 C C . THR A 1 101 ? 0.097 5.678 -3.824 1.00 98.12 101 THR A C 1
ATOM 813 O O . THR A 1 101 ? 1.215 5.200 -3.606 1.00 98.12 101 THR A O 1
ATOM 816 N N . ILE A 1 102 ? -1.017 4.960 -3.637 1.00 98.75 102 ILE A N 1
ATOM 817 C CA . ILE A 1 102 ? -0.988 3.594 -3.097 1.00 98.75 102 ILE A CA 1
ATOM 818 C C . ILE A 1 102 ? -0.260 2.649 -4.063 1.00 98.75 102 ILE A C 1
ATOM 820 O O . ILE A 1 102 ? 0.603 1.884 -3.623 1.00 98.75 102 ILE A O 1
ATOM 824 N N . ALA A 1 103 ? -0.532 2.718 -5.372 1.00 98.50 103 ALA A N 1
ATOM 825 C CA . ALA A 1 103 ? 0.153 1.886 -6.360 1.00 98.50 103 ALA A CA 1
ATOM 826 C C . ALA A 1 103 ? 1.640 2.232 -6.494 1.00 98.50 103 ALA A C 1
ATOM 828 O O . ALA A 1 103 ? 2.442 1.319 -6.686 1.00 98.50 103 ALA A O 1
ATOM 829 N N . ALA A 1 104 ? 2.040 3.498 -6.337 1.00 98.12 104 ALA A N 1
ATOM 830 C CA . ALA A 1 104 ? 3.452 3.877 -6.324 1.00 98.12 104 ALA A CA 1
ATOM 831 C C . ALA A 1 104 ? 4.203 3.248 -5.138 1.00 98.12 104 ALA A C 1
ATOM 833 O O . ALA A 1 104 ? 5.295 2.699 -5.314 1.00 98.12 104 ALA A O 1
ATOM 834 N N . ILE A 1 105 ? 3.611 3.262 -3.938 1.00 98.44 105 ILE A N 1
ATOM 835 C CA . ILE A 1 105 ? 4.223 2.661 -2.742 1.00 98.44 105 ILE A CA 1
ATOM 836 C C . ILE A 1 105 ? 4.256 1.131 -2.866 1.00 98.44 105 ILE A C 1
ATOM 838 O O . ILE A 1 105 ? 5.306 0.521 -2.652 1.00 98.44 105 ILE A O 1
ATOM 842 N N . VAL A 1 106 ? 3.139 0.503 -3.256 1.00 98.56 106 VAL A N 1
ATOM 843 C CA . VAL A 1 106 ? 3.069 -0.953 -3.481 1.00 98.56 106 VAL A CA 1
ATOM 844 C C . VAL A 1 106 ? 4.074 -1.375 -4.551 1.00 98.56 106 VAL A C 1
ATOM 846 O O . VAL A 1 106 ? 4.856 -2.291 -4.312 1.00 98.56 106 VAL A O 1
ATOM 849 N N . GLY A 1 107 ? 4.106 -0.679 -5.690 1.00 97.75 107 GLY A N 1
ATOM 850 C CA . GLY A 1 107 ? 5.030 -0.925 -6.796 1.00 97.75 107 GLY A CA 1
ATOM 851 C C . GLY A 1 107 ? 6.496 -0.780 -6.396 1.00 97.75 107 GLY A C 1
ATOM 852 O O . GLY A 1 107 ? 7.320 -1.592 -6.808 1.00 97.75 107 GLY A O 1
ATOM 853 N N . THR A 1 108 ? 6.819 0.186 -5.532 1.00 96.75 108 THR A N 1
ATOM 854 C CA . THR A 1 108 ? 8.162 0.318 -4.947 1.00 96.75 108 THR A CA 1
ATOM 855 C C . THR A 1 108 ? 8.519 -0.912 -4.114 1.00 96.75 108 THR A C 1
ATOM 857 O O . THR A 1 108 ? 9.594 -1.482 -4.297 1.00 96.75 108 THR A O 1
ATOM 860 N N . ALA A 1 109 ? 7.616 -1.368 -3.241 1.00 96.62 109 ALA A N 1
ATOM 861 C CA . ALA A 1 109 ? 7.861 -2.531 -2.392 1.00 96.62 109 ALA A CA 1
ATOM 862 C C . ALA A 1 109 ? 8.041 -3.819 -3.213 1.00 96.62 109 ALA A C 1
ATOM 864 O O . ALA A 1 109 ? 9.053 -4.503 -3.066 1.00 96.62 109 ALA A O 1
ATOM 865 N N . VAL A 1 110 ? 7.113 -4.138 -4.124 1.00 96.88 110 VAL A N 1
ATOM 866 C CA . VAL A 1 110 ? 7.238 -5.348 -4.959 1.00 96.88 110 VAL A CA 1
ATOM 867 C C . VAL A 1 110 ? 8.383 -5.236 -5.971 1.00 96.88 110 VAL A C 1
ATOM 869 O O . VAL A 1 110 ? 9.036 -6.230 -6.276 1.00 96.88 110 VAL A O 1
ATOM 872 N N . GLY A 1 111 ? 8.698 -4.028 -6.445 1.00 95.38 111 GLY A N 1
ATOM 873 C CA . GLY A 1 111 ? 9.866 -3.764 -7.284 1.00 95.38 111 GLY A CA 1
ATOM 874 C C . GLY A 1 111 ? 11.183 -4.018 -6.554 1.00 95.38 111 GLY A C 1
ATOM 875 O O . GLY A 1 111 ? 12.083 -4.620 -7.134 1.00 95.38 111 GLY A O 1
ATOM 876 N N . ALA A 1 112 ? 11.285 -3.634 -5.280 1.00 93.88 112 ALA A N 1
ATOM 877 C CA . ALA A 1 112 ? 12.449 -3.933 -4.449 1.00 93.88 112 ALA A CA 1
ATOM 878 C C . ALA A 1 112 ? 12.586 -5.436 -4.151 1.00 93.88 112 ALA A C 1
ATOM 880 O O . ALA A 1 112 ? 13.699 -5.956 -4.129 1.00 93.88 112 ALA A O 1
ATOM 881 N N . LEU A 1 113 ? 11.467 -6.141 -3.957 1.00 92.75 113 LEU A N 1
ATOM 882 C CA . LEU A 1 113 ? 11.464 -7.579 -3.669 1.00 92.75 113 LEU A CA 1
ATOM 883 C C . LEU A 1 113 ? 11.862 -8.436 -4.875 1.00 92.75 113 LEU A C 1
ATOM 885 O O . LEU A 1 113 ? 12.548 -9.443 -4.709 1.00 92.75 113 LEU A O 1
ATOM 889 N N . TYR A 1 114 ? 11.421 -8.060 -6.077 1.00 94.19 114 TYR A N 1
ATOM 890 C CA . TYR A 1 114 ? 11.535 -8.926 -7.254 1.00 94.19 114 TYR A CA 1
ATOM 891 C C . TYR A 1 114 ? 12.400 -8.382 -8.390 1.00 94.19 114 TYR A C 1
ATOM 893 O O . TYR A 1 114 ? 12.768 -9.124 -9.306 1.00 94.19 114 TYR A O 1
ATOM 901 N N . GLY A 1 115 ? 12.718 -7.092 -8.355 1.00 91.00 115 GLY A N 1
ATOM 902 C CA . GLY A 1 115 ? 13.458 -6.411 -9.403 1.00 91.00 115 GLY A CA 1
ATOM 903 C C . GLY A 1 115 ? 12.691 -6.273 -10.722 1.00 91.00 115 GLY A C 1
ATOM 904 O O . GLY A 1 115 ? 11.545 -6.695 -10.894 1.00 91.00 115 GLY A O 1
ATOM 905 N N . LYS A 1 116 ? 13.374 -5.678 -11.706 1.00 89.38 116 LYS A N 1
ATOM 906 C CA . LYS A 1 116 ? 12.814 -5.329 -13.023 1.00 89.38 116 LYS A CA 1
ATOM 907 C C . LYS A 1 116 ? 12.260 -6.528 -13.802 1.00 89.38 116 LYS A C 1
ATOM 909 O O . LYS A 1 116 ? 11.344 -6.357 -14.599 1.00 89.38 116 LYS A O 1
ATOM 914 N N . ALA A 1 117 ? 12.810 -7.726 -13.597 1.00 91.25 117 ALA A N 1
ATOM 915 C CA . ALA A 1 117 ? 12.458 -8.912 -14.378 1.00 91.25 117 ALA A CA 1
ATOM 916 C C . ALA A 1 117 ? 11.004 -9.376 -14.174 1.00 91.25 117 ALA A C 1
ATOM 918 O O . ALA A 1 117 ? 10.467 -10.051 -15.046 1.00 91.25 117 ALA A O 1
ATOM 919 N N . GLN A 1 118 ? 10.368 -9.010 -13.055 1.00 94.06 118 GLN A N 1
ATOM 920 C CA . GLN A 1 118 ? 8.957 -9.322 -12.805 1.00 94.06 118 GLN A CA 1
ATOM 921 C C . GLN A 1 118 ? 7.985 -8.273 -13.356 1.00 94.06 118 GLN A C 1
ATOM 923 O O . GLN A 1 118 ? 6.776 -8.490 -13.319 1.00 94.06 118 GLN A O 1
ATOM 928 N N . ILE A 1 119 ? 8.478 -7.150 -13.888 1.00 94.62 119 ILE A N 1
ATOM 929 C CA . ILE A 1 119 ? 7.606 -6.145 -14.496 1.00 94.62 119 ILE A CA 1
ATOM 930 C C . ILE A 1 119 ? 7.135 -6.673 -15.855 1.00 94.62 119 ILE A C 1
ATOM 932 O O . ILE A 1 119 ? 7.974 -6.988 -16.706 1.00 94.62 119 ILE A O 1
ATOM 936 N N . PRO A 1 120 ? 5.818 -6.730 -16.118 1.00 95.69 120 PRO A N 1
ATOM 937 C CA . PRO A 1 120 ? 5.331 -7.136 -17.422 1.00 95.69 120 PRO A CA 1
ATOM 938 C C . PRO A 1 120 ? 5.882 -6.248 -18.538 1.00 95.69 120 PRO A C 1
ATOM 940 O O . PRO A 1 120 ? 5.710 -5.030 -18.517 1.00 95.69 120 PRO A O 1
ATOM 943 N N . VAL A 1 121 ? 6.484 -6.863 -19.559 1.00 94.50 121 VAL A N 1
ATOM 944 C CA . VAL A 1 121 ? 7.074 -6.140 -20.704 1.00 94.50 121 VAL A CA 1
ATOM 945 C C . VAL A 1 121 ? 6.053 -5.198 -21.348 1.00 94.50 121 VAL A C 1
ATOM 947 O O . VAL A 1 121 ? 6.344 -4.031 -21.575 1.00 94.50 121 VAL A O 1
ATOM 950 N N . ARG A 1 122 ? 4.800 -5.649 -21.483 1.00 96.50 122 ARG A N 1
ATOM 951 C CA . ARG A 1 122 ? 3.688 -4.843 -22.018 1.00 96.50 122 ARG A CA 1
ATOM 952 C C . ARG A 1 122 ? 3.381 -3.556 -21.235 1.00 96.50 122 ARG A C 1
ATOM 954 O O . ARG A 1 122 ? 2.695 -2.683 -21.764 1.00 96.50 122 ARG A O 1
ATOM 961 N N . TRP A 1 123 ? 3.795 -3.463 -19.969 1.00 95.31 123 TRP A N 1
ATOM 962 C CA . TRP A 1 123 ? 3.702 -2.240 -19.168 1.00 95.31 123 TRP A CA 1
ATOM 963 C C . TRP A 1 123 ? 4.927 -1.356 -19.382 1.00 95.31 123 TRP A C 1
ATOM 965 O O . TRP A 1 123 ? 4.769 -0.153 -19.565 1.00 95.31 123 TRP A O 1
ATOM 975 N N . LEU A 1 124 ? 6.124 -1.950 -19.423 1.00 90.94 124 LEU A N 1
ATOM 976 C CA . LEU A 1 124 ? 7.367 -1.232 -19.713 1.00 90.94 124 LEU A CA 1
ATOM 977 C C . LEU A 1 124 ? 7.325 -0.546 -21.081 1.00 90.94 124 LEU A C 1
ATOM 979 O O . LEU A 1 124 ? 7.682 0.622 -21.173 1.00 90.94 124 LEU A O 1
ATOM 983 N N . ASP A 1 125 ? 6.810 -1.225 -22.107 1.00 91.25 125 ASP A N 1
ATOM 984 C CA . ASP A 1 125 ? 6.705 -0.690 -23.473 1.00 91.25 125 ASP A CA 1
ATOM 985 C C . ASP A 1 125 ? 5.816 0.561 -23.569 1.00 91.25 125 ASP A C 1
ATOM 987 O O . ASP A 1 125 ? 5.902 1.325 -24.528 1.00 91.25 125 ASP A O 1
ATOM 991 N N . LYS A 1 126 ? 4.932 0.767 -22.585 1.00 92.69 126 LYS A N 1
ATOM 992 C CA . LYS A 1 126 ? 4.017 1.914 -22.510 1.00 92.69 126 LYS A CA 1
ATOM 993 C C . LYS A 1 126 ? 4.440 2.950 -21.473 1.00 92.69 126 LYS A C 1
ATOM 995 O O . LYS A 1 126 ? 3.789 3.988 -21.354 1.00 92.69 126 LYS A O 1
ATOM 1000 N N . LEU A 1 127 ? 5.487 2.673 -20.700 1.00 91.38 127 LEU A N 1
ATOM 1001 C CA . LEU A 1 127 ? 5.950 3.565 -19.653 1.00 91.38 127 LEU A CA 1
ATOM 1002 C C . LEU A 1 127 ? 6.787 4.676 -20.286 1.00 91.38 127 LEU A C 1
ATOM 1004 O O . LEU A 1 127 ? 7.881 4.427 -20.782 1.00 91.38 127 LEU A O 1
ATOM 1008 N N . SER A 1 128 ? 6.285 5.912 -20.238 1.00 93.81 128 SER A N 1
ATOM 1009 C CA . SER A 1 128 ? 6.985 7.064 -20.822 1.00 93.81 128 SER A CA 1
ATOM 1010 C C . SER A 1 128 ? 8.366 7.276 -20.205 1.00 93.81 128 SER A C 1
ATOM 1012 O O . SER A 1 128 ? 9.285 7.716 -20.882 1.00 93.81 128 SER A O 1
ATOM 1014 N N . GLY A 1 129 ? 8.527 6.970 -18.912 1.00 92.00 129 GLY A N 1
ATOM 1015 C CA . GLY A 1 129 ? 9.785 7.164 -18.193 1.00 92.00 129 GLY A CA 1
ATOM 1016 C C . GLY A 1 129 ? 10.221 8.629 -18.111 1.00 92.00 129 GLY A C 1
ATOM 1017 O O . GLY A 1 129 ? 11.401 8.885 -17.900 1.00 92.00 129 GLY A O 1
ATOM 1018 N N . ARG A 1 130 ? 9.301 9.578 -18.300 1.00 94.56 130 ARG A N 1
ATOM 1019 C CA . ARG A 1 130 ? 9.586 11.017 -18.261 1.00 94.56 130 ARG A CA 1
ATOM 1020 C C . ARG A 1 130 ? 9.879 11.504 -16.844 1.00 94.56 130 ARG A C 1
ATOM 1022 O O . ARG A 1 130 ? 9.230 11.066 -15.896 1.00 94.56 130 ARG A O 1
ATOM 1029 N N . THR A 1 131 ? 10.795 12.461 -16.720 1.00 92.31 131 THR A N 1
ATOM 1030 C CA . THR A 1 131 ? 10.973 13.304 -15.520 1.00 92.31 131 THR A CA 1
ATOM 1031 C C . THR A 1 131 ? 10.551 14.757 -15.764 1.00 92.31 131 THR A C 1
ATOM 1033 O O . THR A 1 131 ? 10.432 15.538 -14.822 1.00 92.31 131 THR A O 1
ATOM 1036 N N . GLY A 1 132 ? 10.261 15.112 -17.018 1.00 92.00 132 GLY A N 1
ATOM 1037 C CA . GLY A 1 132 ? 9.803 16.418 -17.469 1.00 92.00 132 GLY A CA 1
ATOM 1038 C C . GLY A 1 132 ? 8.925 16.326 -18.724 1.00 92.00 132 GLY A C 1
ATOM 1039 O O . GLY A 1 132 ? 8.314 15.303 -19.024 1.00 92.00 132 GLY A O 1
ATOM 1040 N N . LEU A 1 133 ? 8.796 17.437 -19.457 1.00 89.25 133 LEU A N 1
ATOM 1041 C CA . LEU A 1 133 ? 7.853 17.521 -20.582 1.00 89.25 133 LEU A CA 1
ATOM 1042 C C . LEU A 1 133 ? 8.318 16.774 -21.845 1.00 89.25 133 LEU A C 1
ATOM 1044 O O . LEU A 1 133 ? 7.472 16.283 -22.587 1.00 89.25 133 LEU A O 1
ATOM 1048 N N . ASN A 1 134 ? 9.630 16.681 -22.086 1.00 91.56 134 ASN A N 1
ATOM 1049 C CA . ASN A 1 134 ? 10.211 16.232 -23.361 1.00 91.56 134 ASN A CA 1
ATOM 1050 C C . ASN A 1 134 ? 11.402 15.271 -23.171 1.00 91.56 134 ASN A C 1
ATOM 1052 O O . ASN A 1 134 ? 12.418 15.405 -23.849 1.00 91.56 134 ASN A O 1
ATOM 1056 N N . ASP A 1 135 ? 11.313 14.341 -22.222 1.00 94.31 135 ASP A N 1
ATOM 1057 C CA . ASP A 1 135 ? 12.422 13.461 -21.831 1.00 94.31 135 ASP A CA 1
ATOM 1058 C C . ASP A 1 135 ? 11.986 11.990 -21.695 1.00 94.31 135 ASP A C 1
ATOM 1060 O O . ASP A 1 135 ? 12.252 11.321 -20.695 1.00 94.31 135 ASP A O 1
ATOM 1064 N N . ASP A 1 136 ? 11.290 11.479 -22.716 1.00 94.06 136 ASP A N 1
ATOM 1065 C CA . ASP A 1 136 ? 10.912 10.064 -22.784 1.00 94.06 136 ASP A CA 1
ATOM 1066 C C . ASP A 1 136 ? 12.117 9.152 -22.511 1.00 94.06 136 ASP A C 1
ATOM 1068 O O . ASP A 1 136 ? 13.195 9.309 -23.083 1.00 94.06 136 ASP A O 1
ATOM 1072 N N . GLY A 1 137 ? 11.926 8.188 -21.614 1.00 92.94 137 GLY A N 1
ATOM 1073 C CA . GLY A 1 137 ? 12.944 7.236 -21.192 1.00 92.94 137 GLY A CA 1
ATOM 1074 C C . GLY A 1 137 ? 13.945 7.756 -20.157 1.00 92.94 137 GLY A C 1
ATOM 1075 O O . GLY A 1 137 ? 14.770 6.956 -19.710 1.00 92.94 137 GLY A O 1
ATOM 1076 N N . LYS A 1 138 ? 13.881 9.020 -19.709 1.00 95.38 138 LYS A N 1
ATOM 1077 C CA . LYS A 1 138 ? 14.890 9.589 -18.797 1.00 95.38 138 LYS A CA 1
ATOM 1078 C C . LYS A 1 138 ? 15.040 8.820 -17.485 1.00 95.38 138 LYS A C 1
ATOM 1080 O O . LYS A 1 138 ? 16.155 8.552 -17.051 1.00 95.38 138 LYS A O 1
ATOM 1085 N N . MET A 1 139 ? 13.943 8.380 -16.875 1.00 92.25 139 MET A N 1
ATOM 1086 C CA . MET A 1 139 ? 13.988 7.523 -15.686 1.00 92.25 139 MET A CA 1
ATOM 1087 C C . MET A 1 139 ? 14.707 6.198 -15.952 1.00 92.25 139 MET A C 1
ATOM 1089 O O . MET A 1 139 ? 15.468 5.733 -15.110 1.00 92.25 139 MET A O 1
ATOM 1093 N N . LEU A 1 140 ? 14.494 5.582 -17.119 1.00 88.81 140 LEU A N 1
ATOM 1094 C CA . LEU A 1 140 ? 15.144 4.318 -17.474 1.00 88.81 140 LEU A CA 1
ATOM 1095 C C . LEU A 1 140 ? 16.648 4.508 -17.708 1.00 88.81 140 LEU A C 1
ATOM 1097 O O . LEU A 1 140 ? 17.434 3.648 -17.313 1.00 88.81 140 LEU A O 1
ATOM 1101 N N . GLU A 1 141 ? 17.039 5.636 -18.304 1.00 92.38 141 GLU A N 1
ATOM 1102 C CA . GLU A 1 141 ? 18.437 6.053 -18.446 1.00 92.38 141 GLU A CA 1
ATOM 1103 C C . GLU A 1 141 ? 19.098 6.223 -17.068 1.00 92.38 141 GLU A C 1
ATOM 1105 O O . GLU A 1 141 ? 20.100 5.567 -16.790 1.00 92.38 141 GLU A O 1
ATOM 1110 N N . LEU A 1 142 ? 18.488 7.007 -16.170 1.00 92.25 142 LEU A N 1
ATOM 1111 C CA . LEU A 1 142 ? 18.998 7.253 -14.814 1.00 92.25 142 LEU A CA 1
ATOM 1112 C C . LEU A 1 142 ? 19.143 5.961 -13.995 1.00 92.25 142 LEU A C 1
ATOM 1114 O O . LEU A 1 142 ? 20.125 5.779 -13.270 1.00 92.25 142 LEU A O 1
ATOM 1118 N N . LEU A 1 143 ? 18.187 5.036 -14.123 1.00 87.94 143 LEU A N 1
ATOM 1119 C CA . LEU A 1 143 ? 18.268 3.718 -13.492 1.00 87.94 143 LEU A CA 1
ATOM 1120 C C . LEU A 1 143 ? 19.433 2.890 -14.055 1.00 87.94 143 LEU A C 1
ATOM 1122 O O . LEU A 1 143 ? 20.151 2.243 -13.291 1.00 87.94 143 LEU A O 1
ATOM 1126 N N . ALA A 1 144 ? 19.651 2.918 -15.373 1.00 87.88 144 ALA A N 1
ATOM 1127 C CA . ALA A 1 144 ? 20.752 2.199 -16.012 1.00 87.88 144 ALA A CA 1
ATOM 1128 C C . ALA A 1 144 ? 22.128 2.777 -15.638 1.00 87.88 144 ALA A C 1
ATOM 1130 O O . ALA A 1 144 ? 23.086 2.022 -15.477 1.00 87.88 144 ALA A O 1
ATOM 1131 N N . GLU A 1 145 ? 22.238 4.097 -15.485 1.00 92.25 145 GLU A N 1
ATOM 1132 C CA . GLU A 1 145 ? 23.455 4.766 -15.010 1.00 92.25 145 GLU A CA 1
ATOM 1133 C C . GLU A 1 145 ? 23.749 4.438 -13.547 1.00 92.25 145 GLU A C 1
ATOM 1135 O O . GLU A 1 145 ? 24.873 4.065 -13.212 1.00 92.25 145 GLU A O 1
ATOM 1140 N N . SER A 1 146 ? 22.728 4.495 -12.689 1.00 86.62 146 SER A N 1
ATOM 1141 C CA . SER A 1 146 ? 22.856 4.163 -11.267 1.00 86.62 146 SER A CA 1
ATOM 1142 C C . SER A 1 146 ? 23.347 2.730 -11.063 1.00 86.62 146 SER A C 1
ATOM 1144 O O . SER A 1 146 ? 24.221 2.489 -10.231 1.00 86.62 146 SER A O 1
ATOM 1146 N N . GLY A 1 147 ? 22.853 1.788 -11.872 1.00 80.56 147 GLY A N 1
ATOM 1147 C CA . GLY A 1 147 ? 23.298 0.395 -11.841 1.00 80.56 147 GLY A CA 1
ATOM 1148 C C . GLY A 1 147 ? 24.777 0.199 -12.192 1.00 80.56 147 GLY A C 1
ATOM 1149 O O . GLY A 1 147 ? 25.373 -0.752 -11.715 1.00 80.56 147 GLY A O 1
ATOM 1150 N N . LYS A 1 148 ? 25.396 1.097 -12.973 1.00 86.31 148 LYS A N 1
ATOM 1151 C CA . LYS A 1 148 ? 26.843 1.041 -13.271 1.00 86.31 148 LYS A CA 1
ATOM 1152 C C . LYS A 1 148 ? 27.710 1.595 -12.141 1.00 86.31 148 LYS A C 1
ATOM 1154 O O . LYS A 1 148 ? 28.893 1.280 -12.079 1.00 86.31 148 LYS A O 1
ATOM 1159 N N . LEU A 1 149 ? 27.153 2.485 -11.321 1.00 83.38 149 LEU A N 1
ATOM 1160 C CA . LEU A 1 149 ? 27.872 3.141 -10.227 1.00 83.38 149 LEU A CA 1
ATOM 1161 C C . LEU A 1 149 ? 27.834 2.319 -8.935 1.00 83.38 149 LEU A C 1
ATOM 1163 O O . LEU A 1 149 ? 28.786 2.371 -8.161 1.00 83.38 149 LEU A O 1
ATOM 1167 N N . TRP A 1 150 ? 26.736 1.596 -8.702 1.00 75.44 150 TRP A N 1
ATOM 1168 C CA . TRP A 1 150 ? 26.439 0.968 -7.411 1.00 75.44 150 TRP A CA 1
ATOM 1169 C C . TRP A 1 150 ? 26.099 -0.530 -7.487 1.00 75.44 150 TRP A C 1
ATOM 1171 O O . TRP A 1 150 ? 25.847 -1.127 -6.440 1.00 75.44 150 TRP A O 1
ATOM 1181 N N . GLY A 1 151 ? 26.044 -1.118 -8.687 1.00 58.41 151 GLY A N 1
ATOM 1182 C CA . GLY A 1 151 ? 25.810 -2.551 -8.924 1.00 58.41 151 GLY A CA 1
ATOM 1183 C C . GLY A 1 151 ? 27.062 -3.263 -9.413 1.00 58.41 151 GLY A C 1
ATOM 1184 O O . GLY A 1 151 ? 27.142 -4.487 -9.171 1.00 58.41 151 GLY A O 1
#

Mean predicted aligned error: 4.54 Å

Sequence (151 aa):
MDISEHYAMYITVAKELETNLYRPRGGDFTEYEGPIWKFVSEKVTQAYQKVLSVEQACNSWYSGAYLLETVPS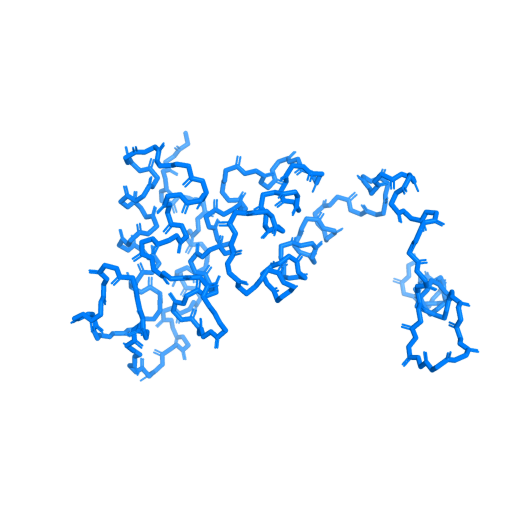VIYILMKHGGNFEEAIVRAVNDTKDNDTIAAIVGTAVGALYGKAQIPVRWLDKLSGRTGLNDDGKMLELLAESGKLWG

Solvent-accessible surface area (backbone atoms only — not comparable to full-atom values): 8336 Å² total; per-residue (Å²): 130,66,77,64,68,78,50,41,67,57,38,60,55,41,58,78,72,64,86,64,74,47,60,43,94,37,48,78,44,50,88,44,74,40,42,58,44,57,48,36,59,52,53,45,49,50,33,57,76,67,65,50,52,66,41,58,45,21,47,43,39,37,14,37,96,43,71,67,15,34,51,42,39,40,52,50,39,44,70,77,26,45,94,35,56,62,58,27,36,54,46,29,50,72,35,42,65,35,17,69,63,36,21,50,54,43,41,50,53,39,38,71,75,59,39,75,85,59,54,58,63,82,54,57,80,67,53,55,35,52,86,61,96,86,35,74,40,44,50,56,51,54,52,56,54,49,44,74,76,78,105

Radius of gyration: 17.08 Å; Cα contacts (8 Å, |Δi|>4): 185; chains: 1; bounding box: 44×36×42 Å

pLDDT: mean 92.68, std 9.05, range [47.0, 98.81]